Protein AF-A0AAD9V189-F1 (afdb_monomer_lite)

InterPro domains:
  IPR008906 HAT, C-terminal dimerisation domain [PF05699] (78-118)

Foldseek 3Di:
DLVVLCVVCVPLDVDDPVLSVLQVVLVVVVVVDDPVNQDVVLVVVQQDDADPVRHGDGGNVLSRLVVLQCDADPVRHRSCVSVSSSVVSPPPDCVVVVVLVVVLVVLCDDDDRNDDPVPDVVVVSVVVVVDPCPVVDDDDPVVVVVVVVVVVVVCVVPVDDD

Sequence (162 aa):
MVEFFLRRFPDNLQMSVEEQEKLQEQLIDYQLLSNDDIPQQVWNDATVKTDEDGTLCLFRMDVTWGDLNTTKSADGVPRFDLLARVVLCLPHSNAEEERVFSMIGKNKRAERSSLQVKATLSSIMTVKLADLNAKTFTPPASVLKAAKSATYEYNKAHKRKL

pLDDT: mean 74.18, std 10.45, range [46.75, 89.25]

Secondary structure (DSSP, 8-state):
-HHHHHHH-TTT----HHHHHHHHHHHHHHHT--GGGS-HHHHHHHEEEE-TTS-EEEE-HHHHHHHHHHPBPTTSSBSSHHHHHHHHHS---THHHHHHHHHHHHHHSSSS-PPPIIIIIHHHHHHHHH-TTTTT----HHHHHHHHHHHHHHHHHT----

Structure (mmCIF, N/CA/C/O backbone):
data_AF-A0AAD9V189-F1
#
_entry.id   AF-A0AAD9V189-F1
#
loop_
_atom_site.group_PDB
_atom_site.id
_atom_site.type_symbol
_atom_site.label_atom_id
_atom_site.label_alt_id
_atom_site.label_comp_id
_atom_site.label_asym_id
_atom_site.label_entity_id
_atom_site.label_seq_id
_atom_site.pdbx_PDB_ins_code
_atom_site.Cartn_x
_atom_site.Cartn_y
_atom_site.Cartn_z
_atom_site.occupancy
_atom_site.B_iso_or_equiv
_atom_site.auth_seq_id
_atom_site.auth_comp_id
_atom_site.auth_asym_id
_atom_site.auth_atom_id
_atom_site.pdbx_PDB_model_num
ATOM 1 N N . MET A 1 1 ? 7.788 11.643 10.598 1.00 57.31 1 MET A N 1
ATOM 2 C CA . MET A 1 1 ? 7.812 10.239 10.121 1.00 57.31 1 MET A CA 1
ATOM 3 C C . MET A 1 1 ? 6.791 10.020 9.004 1.00 57.31 1 MET A C 1
ATOM 5 O O . MET A 1 1 ? 7.198 9.597 7.936 1.00 57.31 1 MET A O 1
ATOM 9 N N . VAL A 1 2 ? 5.519 10.398 9.183 1.00 63.78 2 VAL A N 1
ATOM 10 C CA . VAL A 1 2 ? 4.478 10.328 8.132 1.00 63.78 2 VAL A CA 1
ATOM 11 C C . VAL A 1 2 ? 4.851 11.111 6.860 1.00 63.78 2 VAL A C 1
ATOM 13 O O . VAL A 1 2 ? 4.815 10.551 5.768 1.00 63.78 2 VAL A O 1
ATOM 16 N N . GLU A 1 3 ? 5.340 12.351 6.990 1.00 65.38 3 GLU A N 1
ATOM 17 C CA . GLU A 1 3 ? 5.779 13.161 5.835 1.00 65.38 3 GLU A CA 1
ATOM 18 C C . GLU A 1 3 ? 6.864 12.493 4.976 1.00 65.38 3 GLU A C 1
ATOM 20 O O . GLU A 1 3 ? 6.919 12.698 3.765 1.00 65.38 3 GLU A O 1
ATOM 25 N N . PHE A 1 4 ? 7.736 11.687 5.591 1.00 69.12 4 PHE A N 1
ATOM 26 C CA . PHE A 1 4 ? 8.784 10.973 4.865 1.00 69.12 4 PHE A CA 1
ATOM 27 C C . PHE A 1 4 ? 8.177 9.937 3.912 1.00 69.12 4 PHE A C 1
ATOM 29 O O . PHE A 1 4 ? 8.585 9.865 2.754 1.00 69.12 4 PHE A O 1
ATOM 36 N N . PHE A 1 5 ? 7.173 9.182 4.367 1.00 66.44 5 PHE A N 1
ATOM 37 C CA . PHE A 1 5 ? 6.502 8.169 3.550 1.00 66.44 5 PHE A CA 1
ATOM 38 C C . PHE A 1 5 ? 5.665 8.791 2.433 1.00 66.44 5 PHE A C 1
ATOM 40 O O . PHE A 1 5 ? 5.758 8.342 1.293 1.00 66.44 5 PHE A O 1
ATOM 47 N N . LEU A 1 6 ? 4.939 9.872 2.725 1.00 68.19 6 LEU A N 1
ATOM 48 C CA . LEU A 1 6 ? 4.142 10.591 1.725 1.00 68.19 6 LEU A CA 1
ATOM 49 C C . LEU A 1 6 ? 5.013 11.179 0.609 1.00 68.19 6 LEU A C 1
ATOM 51 O O . LEU A 1 6 ? 4.673 11.083 -0.567 1.00 68.19 6 LEU A O 1
ATOM 55 N N . ARG A 1 7 ? 6.191 11.718 0.953 1.00 69.06 7 ARG A N 1
ATOM 56 C CA . ARG A 1 7 ? 7.167 12.178 -0.049 1.00 69.06 7 ARG A CA 1
ATOM 57 C C . ARG A 1 7 ? 7.799 11.033 -0.836 1.00 69.06 7 ARG A C 1
ATOM 59 O O . ARG A 1 7 ? 8.201 11.233 -1.979 1.00 69.06 7 ARG A O 1
ATOM 66 N N . ARG A 1 8 ? 7.951 9.857 -0.222 1.00 67.00 8 ARG A N 1
ATOM 67 C CA . ARG A 1 8 ? 8.648 8.713 -0.822 1.00 67.00 8 ARG A CA 1
ATOM 68 C C . ARG A 1 8 ? 7.763 7.890 -1.760 1.00 67.00 8 ARG A C 1
ATOM 70 O O . ARG A 1 8 ? 8.312 7.298 -2.693 1.00 67.00 8 ARG A O 1
ATOM 77 N N . PHE A 1 9 ? 6.452 7.868 -1.515 1.00 68.00 9 PHE A N 1
ATOM 78 C CA . PHE A 1 9 ? 5.456 7.088 -2.257 1.00 68.00 9 PHE A CA 1
ATOM 79 C C . PHE A 1 9 ? 4.240 7.941 -2.680 1.00 68.00 9 PHE A C 1
ATOM 81 O O . PHE A 1 9 ? 3.106 7.614 -2.324 1.00 68.00 9 PHE A O 1
ATOM 88 N N . PRO A 1 10 ? 4.447 9.033 -3.440 1.00 66.06 10 PRO A N 1
ATOM 89 C CA . PRO A 1 10 ? 3.382 9.979 -3.786 1.00 66.06 10 PRO A CA 1
ATOM 90 C C . PRO A 1 10 ? 2.273 9.358 -4.649 1.00 66.06 10 PRO A C 1
ATOM 92 O O . PRO A 1 10 ? 1.119 9.759 -4.543 1.00 66.06 10 PRO A O 1
ATOM 95 N N . ASP A 1 11 ? 2.602 8.352 -5.464 1.00 64.88 11 ASP A N 1
ATOM 96 C CA . ASP A 1 11 ? 1.638 7.674 -6.340 1.00 64.88 11 ASP A CA 1
ATOM 97 C C . ASP A 1 11 ? 0.791 6.628 -5.597 1.00 64.88 11 ASP A C 1
ATOM 99 O O . ASP A 1 11 ? -0.324 6.321 -6.014 1.00 64.88 11 ASP A O 1
ATOM 103 N N . ASN A 1 12 ? 1.299 6.084 -4.485 1.00 61.31 12 ASN A N 1
ATOM 104 C CA . ASN A 1 12 ? 0.599 5.085 -3.671 1.00 61.31 12 ASN A CA 1
ATOM 105 C C . ASN A 1 12 ? -0.214 5.717 -2.532 1.00 61.31 12 ASN A C 1
ATOM 107 O O . ASN A 1 12 ? -1.154 5.094 -2.044 1.00 61.31 12 ASN A O 1
ATOM 111 N N . LEU A 1 13 ? 0.158 6.928 -2.100 1.00 67.62 13 LEU A N 1
ATOM 112 C CA . LEU A 1 13 ? -0.396 7.616 -0.933 1.00 67.62 13 LEU A CA 1
ATOM 113 C C . LEU A 1 13 ? -0.806 9.057 -1.279 1.00 67.62 13 LEU A C 1
ATOM 115 O O . LEU A 1 13 ? -0.322 10.019 -0.682 1.00 67.62 13 LEU A O 1
ATOM 119 N N . GLN A 1 14 ? -1.708 9.215 -2.250 1.00 71.88 14 GLN A N 1
ATOM 120 C CA . GLN A 1 14 ? -2.382 10.495 -2.484 1.00 71.88 14 GLN A CA 1
ATOM 121 C C . GLN A 1 14 ? -3.402 10.719 -1.362 1.00 71.88 14 GLN A C 1
ATOM 123 O O . GLN A 1 14 ? -4.460 10.097 -1.369 1.00 71.88 14 GLN A O 1
ATOM 128 N N . MET A 1 15 ? -3.057 11.559 -0.385 1.00 75.06 15 MET A N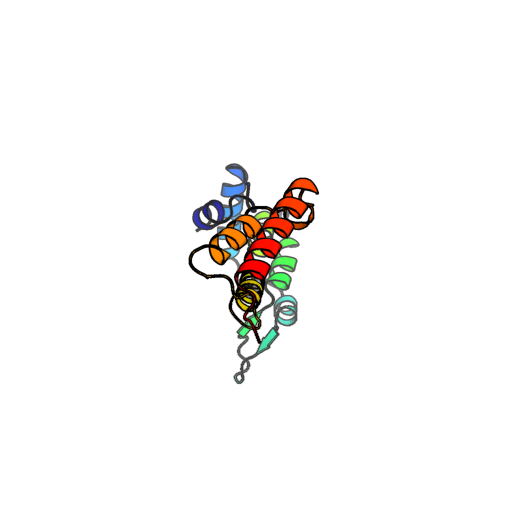 1
ATOM 129 C CA . MET A 1 15 ? -3.887 11.828 0.795 1.00 75.06 15 MET A CA 1
ATOM 130 C C . MET A 1 15 ? -4.131 13.331 0.958 1.00 75.06 15 MET A C 1
ATOM 132 O O . MET A 1 15 ? -3.191 14.123 0.804 1.00 75.06 15 MET A O 1
ATOM 136 N N . SER A 1 16 ? -5.367 13.721 1.288 1.00 83.25 16 SER A N 1
ATOM 137 C CA . SER A 1 16 ? -5.709 15.105 1.653 1.00 83.25 16 SER A CA 1
ATOM 138 C C . SER A 1 16 ? -5.011 15.515 2.955 1.00 83.25 16 SER A C 1
ATOM 140 O O . SER A 1 16 ? -4.526 14.671 3.707 1.00 83.25 16 SER A O 1
ATOM 142 N N . VAL A 1 17 ? -4.949 16.818 3.246 1.00 83.19 17 VAL A N 1
ATOM 143 C CA . VAL A 1 17 ? -4.375 17.307 4.514 1.00 83.19 17 VAL A CA 1
ATOM 144 C C . VAL A 1 17 ? -5.130 16.722 5.715 1.00 83.19 17 VAL A C 1
ATOM 146 O O . VAL A 1 17 ? -4.501 16.291 6.675 1.00 83.19 17 VAL A O 1
ATOM 149 N N . GLU A 1 18 ? -6.456 16.598 5.619 1.00 85.69 18 GLU A N 1
ATOM 150 C CA . GLU A 1 18 ? -7.292 16.018 6.679 1.00 85.69 18 GLU A CA 1
ATOM 151 C C . GLU A 1 18 ? -6.979 14.528 6.892 1.00 85.69 18 GLU A C 1
ATOM 153 O O . GLU A 1 18 ? -6.892 14.049 8.021 1.00 85.69 18 GLU A O 1
ATOM 158 N N . GLU A 1 19 ? -6.756 13.778 5.808 1.00 84.69 19 GLU A N 1
ATOM 159 C CA . GLU A 1 19 ? -6.367 12.368 5.895 1.00 84.69 19 GLU A CA 1
ATOM 160 C C . GLU A 1 19 ? -4.962 12.196 6.492 1.00 84.69 19 GLU A C 1
ATOM 162 O O . GLU A 1 19 ? -4.703 11.210 7.184 1.00 84.69 19 GLU A O 1
ATOM 167 N N . GLN A 1 20 ? -4.054 13.147 6.255 1.00 83.62 20 GLN A N 1
ATOM 168 C CA . GLN A 1 20 ? -2.717 13.140 6.850 1.00 83.62 20 GLN A CA 1
ATOM 169 C C . GLN A 1 20 ? -2.757 13.414 8.355 1.00 83.62 20 GLN A C 1
ATOM 171 O O . GLN A 1 20 ? -2.045 12.743 9.104 1.00 83.62 20 GLN A O 1
ATOM 176 N N . GLU A 1 21 ? -3.588 14.357 8.800 1.00 87.25 21 GLU A N 1
ATOM 177 C CA . GLU A 1 21 ? -3.816 14.628 10.224 1.00 87.25 21 GLU A CA 1
ATOM 178 C C . GLU A 1 21 ? -4.424 13.4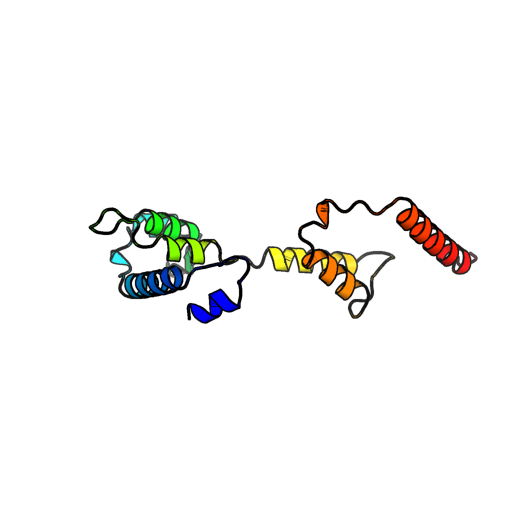01 10.910 1.00 87.25 21 GLU A C 1
ATOM 180 O O . GLU A 1 21 ? -3.857 12.893 11.879 1.00 87.25 21 GLU A O 1
ATOM 185 N N . LYS A 1 22 ? -5.479 12.820 10.324 1.00 87.81 22 LYS A N 1
ATOM 186 C CA . LYS A 1 22 ? -6.096 11.585 10.832 1.00 87.81 22 LYS A CA 1
ATOM 187 C C . LYS A 1 22 ? -5.099 10.418 10.889 1.00 87.81 22 LYS A C 1
ATOM 189 O O . LYS A 1 22 ? -5.097 9.644 11.843 1.00 87.81 22 LYS A O 1
ATOM 194 N N . LEU A 1 23 ? -4.219 10.280 9.895 1.00 87.00 23 LEU A N 1
ATOM 195 C CA . LEU A 1 23 ? -3.163 9.262 9.905 1.00 87.00 23 LEU A CA 1
ATOM 196 C C . LEU A 1 23 ? -2.151 9.487 11.041 1.00 87.00 23 LEU A C 1
ATOM 198 O O . LEU A 1 23 ? -1.683 8.519 11.641 1.00 87.00 23 LEU A O 1
ATOM 202 N N . GLN A 1 24 ? -1.798 10.740 11.339 1.00 86.50 24 GLN A N 1
ATOM 203 C CA . GLN A 1 24 ? -0.927 11.057 12.474 1.00 86.50 24 GLN A CA 1
ATOM 204 C C . GLN A 1 24 ? -1.593 10.716 13.808 1.00 86.50 24 GLN A C 1
ATOM 206 O O . GLN A 1 24 ? -0.938 10.127 14.666 1.00 86.50 24 GLN A O 1
ATOM 211 N N . GLU A 1 25 ? -2.882 11.014 13.963 1.00 89.19 25 GLU A N 1
ATOM 212 C CA . GLU A 1 25 ? -3.652 10.638 15.154 1.00 89.19 25 GLU A CA 1
ATOM 213 C C . GLU A 1 25 ? -3.676 9.119 15.349 1.00 89.19 25 GLU A C 1
ATOM 215 O O . GLU A 1 25 ? -3.341 8.633 16.428 1.00 89.19 25 GLU A O 1
ATOM 220 N N . GLN A 1 26 ? -3.971 8.359 14.289 1.00 89.25 26 GLN A N 1
ATOM 221 C CA . GLN A 1 26 ? -3.948 6.893 14.337 1.00 89.25 26 GLN A CA 1
ATOM 222 C C . GLN A 1 26 ? -2.567 6.337 14.676 1.00 89.25 26 GLN A C 1
ATOM 224 O O . GLN A 1 26 ? -2.465 5.334 15.379 1.00 89.25 26 GLN A O 1
ATOM 229 N N . LEU A 1 27 ? -1.498 6.970 14.187 1.00 88.00 27 LEU A N 1
ATOM 230 C CA . LEU A 1 27 ? -0.133 6.563 14.508 1.00 88.00 27 LEU A CA 1
ATOM 231 C C . LEU A 1 27 ? 0.187 6.787 15.990 1.00 88.00 27 LEU A C 1
ATOM 233 O O . LEU A 1 27 ? 0.810 5.925 16.604 1.00 88.00 27 LEU A O 1
ATOM 237 N N . ILE A 1 28 ? -0.229 7.921 16.559 1.00 88.12 28 ILE A N 1
ATOM 238 C CA . ILE A 1 28 ? -0.050 8.209 17.988 1.00 88.12 28 ILE A CA 1
ATOM 239 C C . ILE A 1 28 ? -0.861 7.216 18.824 1.00 88.12 28 ILE A C 1
ATOM 241 O O . ILE A 1 28 ? -0.331 6.652 19.777 1.00 88.12 28 ILE A O 1
ATOM 245 N N . ASP A 1 29 ? -2.110 6.955 18.441 1.00 88.31 29 ASP A N 1
ATOM 246 C CA . ASP A 1 29 ? -2.970 5.983 19.119 1.00 88.31 29 ASP A CA 1
ATOM 247 C C . ASP A 1 29 ? -2.364 4.567 19.079 1.00 88.31 29 ASP A C 1
ATOM 249 O O . ASP A 1 29 ? -2.272 3.890 20.099 1.00 88.31 29 ASP A O 1
ATOM 253 N N . TYR A 1 30 ? -1.822 4.153 17.931 1.00 87.81 30 TYR A N 1
ATOM 254 C CA . TYR A 1 30 ? -1.102 2.884 17.810 1.00 87.81 30 TYR A CA 1
ATOM 255 C C . TYR A 1 30 ? 0.160 2.827 18.687 1.00 87.81 30 TYR A C 1
ATOM 257 O O . TYR A 1 30 ? 0.462 1.788 19.263 1.00 87.81 30 TYR A O 1
ATOM 265 N N . GLN A 1 31 ? 0.901 3.930 18.825 1.00 87.12 31 GLN A N 1
ATOM 266 C CA . GLN A 1 31 ? 2.082 3.985 19.700 1.00 87.12 31 GLN A CA 1
ATOM 267 C C . GLN A 1 31 ? 1.744 3.861 21.189 1.00 87.12 31 GLN A C 1
ATOM 269 O O . GLN A 1 31 ? 2.618 3.508 21.981 1.00 87.12 31 GLN A O 1
ATOM 274 N N . LEU A 1 32 ? 0.506 4.175 21.569 1.00 87.25 32 LEU A N 1
ATOM 275 C CA . LEU A 1 32 ? 0.001 4.022 22.932 1.00 87.25 32 LEU A CA 1
ATOM 276 C C . LEU A 1 32 ? -0.575 2.623 23.193 1.00 87.25 32 LEU A C 1
ATOM 278 O O . LEU A 1 32 ? -0.868 2.304 24.345 1.00 87.25 32 LEU A O 1
ATOM 282 N N . LEU A 1 33 ? -0.732 1.804 22.150 1.00 86.00 33 LEU A N 1
ATOM 283 C CA . LEU A 1 33 ? -1.260 0.448 22.237 1.00 86.00 33 LEU A CA 1
ATOM 284 C C . LEU A 1 33 ? -0.225 -0.486 22.885 1.00 86.00 33 LEU A C 1
ATOM 286 O O . LEU A 1 33 ? 0.940 -0.527 22.479 1.00 86.00 33 LEU A O 1
ATOM 290 N N . SER A 1 34 ? -0.651 -1.249 23.890 1.00 83.19 34 SER A N 1
ATOM 291 C CA . SER A 1 34 ? 0.151 -2.324 24.475 1.00 83.19 34 SER A CA 1
ATOM 292 C C . SER A 1 34 ? 0.078 -3.573 23.598 1.00 83.19 34 SER A C 1
ATOM 294 O O . SER A 1 34 ? -0.905 -3.812 22.899 1.00 83.19 34 SER A O 1
ATOM 296 N N . ASN A 1 35 ? 1.085 -4.442 23.692 1.00 77.88 35 ASN A N 1
ATOM 297 C CA . ASN A 1 35 ? 1.032 -5.760 23.052 1.00 77.88 35 ASN A CA 1
ATOM 298 C C . ASN A 1 35 ? -0.143 -6.614 23.560 1.00 77.88 35 ASN A C 1
ATOM 300 O O . ASN A 1 35 ? -0.612 -7.478 22.822 1.00 77.88 35 ASN A O 1
ATOM 304 N N . ASP A 1 36 ? -0.621 -6.348 24.781 1.00 81.00 36 ASP A N 1
ATOM 305 C CA . ASP A 1 36 ? -1.767 -7.029 25.398 1.00 81.00 36 ASP A CA 1
ATOM 306 C C . ASP A 1 36 ? -3.114 -6.614 24.784 1.00 81.00 36 ASP A C 1
ATOM 308 O O . ASP A 1 36 ? -4.104 -7.334 24.922 1.00 81.00 36 ASP A O 1
ATOM 312 N N . ASP A 1 37 ? -3.163 -5.468 24.094 1.00 81.94 37 ASP A N 1
ATOM 313 C CA . ASP A 1 37 ? -4.369 -4.995 23.406 1.00 81.94 37 ASP A CA 1
ATOM 314 C C . ASP A 1 37 ? -4.623 -5.768 22.100 1.00 81.94 37 ASP A C 1
ATOM 316 O O . ASP A 1 37 ? -5.726 -5.724 21.551 1.00 81.94 37 ASP A O 1
ATOM 320 N N . ILE A 1 38 ? -3.614 -6.496 21.607 1.00 83.06 38 ILE A N 1
ATOM 321 C CA . ILE A 1 38 ? -3.723 -7.383 20.449 1.00 83.06 38 ILE A CA 1
ATOM 322 C C . ILE A 1 38 ? -3.908 -8.818 20.961 1.00 83.06 38 ILE A C 1
ATOM 324 O O . ILE A 1 38 ? -3.063 -9.312 21.713 1.00 83.06 38 ILE A O 1
ATOM 328 N N . PRO A 1 39 ? -4.973 -9.535 20.551 1.00 85.19 39 PRO A N 1
ATOM 329 C CA . PRO A 1 39 ? -5.228 -10.881 21.044 1.00 85.19 39 PRO A CA 1
ATOM 330 C C . PRO A 1 39 ? -4.041 -11.823 20.816 1.00 85.19 39 PRO A C 1
ATOM 332 O O . PRO A 1 39 ? -3.513 -11.924 19.709 1.00 85.19 39 PRO A O 1
ATOM 335 N N . GLN A 1 40 ? -3.677 -12.606 21.837 1.00 82.75 40 GLN A N 1
ATOM 336 C CA . GLN A 1 40 ? -2.564 -13.565 21.759 1.00 82.75 40 GLN A CA 1
ATOM 337 C C . GLN A 1 40 ? -2.698 -14.546 20.581 1.00 82.75 40 GLN A C 1
ATOM 339 O O . GLN A 1 40 ? -1.704 -14.986 20.008 1.00 82.75 40 GLN A O 1
ATOM 344 N N . GLN A 1 41 ? -3.932 -14.873 20.195 1.00 84.12 41 GLN A N 1
ATOM 345 C CA . GLN A 1 41 ? -4.206 -15.715 19.036 1.00 84.12 41 GLN A CA 1
ATOM 346 C C . GLN A 1 41 ? -3.709 -15.086 17.726 1.00 84.12 41 GLN A C 1
ATOM 348 O O . GLN A 1 41 ? -3.124 -15.788 16.910 1.00 84.12 41 GLN A O 1
ATOM 353 N N . VAL A 1 42 ? -3.848 -13.768 17.562 1.00 83.94 42 VAL A N 1
ATOM 354 C CA . VAL A 1 42 ? -3.345 -13.035 16.389 1.00 83.94 42 VAL A CA 1
ATOM 355 C C . VAL A 1 42 ? -1.820 -13.085 16.348 1.00 83.94 42 VAL A C 1
ATOM 357 O O . VAL A 1 42 ? -1.240 -13.294 15.285 1.00 83.94 42 VAL A O 1
ATOM 360 N N . TRP A 1 43 ? -1.154 -12.973 17.501 1.00 83.50 43 TRP A N 1
ATOM 361 C CA . TRP A 1 43 ? 0.301 -13.133 17.588 1.00 83.50 43 TRP A CA 1
ATOM 362 C C . TRP A 1 43 ? 0.761 -14.540 17.206 1.00 83.50 43 TRP A C 1
ATOM 364 O O . TRP A 1 43 ? 1.743 -14.694 16.474 1.00 83.50 43 TRP A O 1
ATOM 374 N N . ASN A 1 44 ? 0.030 -15.563 17.644 1.00 83.00 44 ASN A N 1
ATOM 375 C CA . ASN A 1 44 ? 0.311 -16.947 17.273 1.00 83.00 44 ASN A CA 1
ATOM 376 C C . ASN A 1 44 ? 0.136 -17.156 15.760 1.00 83.00 44 ASN A C 1
ATOM 378 O O . ASN A 1 44 ? 1.031 -17.701 15.115 1.00 83.00 44 ASN A O 1
ATOM 382 N N . ASP A 1 45 ? -0.959 -16.656 15.184 1.00 83.19 45 ASP A N 1
ATOM 383 C CA . ASP A 1 45 ? -1.266 -16.781 13.753 1.00 83.19 45 ASP A CA 1
ATOM 384 C C . ASP A 1 45 ? -0.289 -15.983 12.873 1.00 83.19 45 ASP A C 1
ATOM 386 O O . ASP A 1 45 ? 0.025 -16.379 11.746 1.00 83.19 45 ASP A O 1
ATOM 390 N N . ALA A 1 46 ? 0.234 -14.869 13.388 1.00 83.31 46 ALA A N 1
ATOM 391 C CA . ALA A 1 46 ? 1.250 -14.076 12.713 1.00 83.31 46 ALA A CA 1
ATOM 392 C C . ALA A 1 46 ? 2.648 -14.719 12.773 1.00 83.31 46 ALA A C 1
ATOM 394 O O . ALA A 1 46 ? 3.531 -14.312 12.021 1.00 83.31 46 ALA A O 1
ATOM 395 N N . THR A 1 47 ? 2.904 -15.702 13.635 1.00 81.56 47 THR A N 1
ATOM 396 C CA . THR A 1 47 ? 4.263 -16.221 13.852 1.00 81.56 47 THR A CA 1
ATOM 397 C C . THR A 1 47 ? 4.754 -17.069 12.671 1.00 81.56 47 THR A C 1
ATOM 399 O O . THR A 1 47 ? 4.142 -18.068 12.302 1.00 81.56 47 THR A O 1
ATOM 402 N N . VAL A 1 48 ? 5.903 -16.698 12.089 1.00 76.19 48 VAL A N 1
ATOM 403 C CA . VAL A 1 48 ? 6.540 -17.429 10.969 1.00 76.19 48 VAL A CA 1
ATOM 404 C C . VAL A 1 48 ? 7.756 -18.223 11.422 1.00 76.19 48 VAL A C 1
ATOM 406 O O . VAL A 1 48 ? 7.996 -19.322 10.923 1.00 76.19 48 VAL A O 1
ATOM 409 N N . LYS A 1 49 ? 8.562 -17.651 12.322 1.00 73.31 49 LYS A N 1
ATOM 410 C CA . LYS A 1 49 ? 9.768 -18.290 12.854 1.00 73.31 49 LYS A CA 1
ATOM 411 C C . LYS A 1 49 ? 9.980 -17.920 14.313 1.00 73.31 49 LYS A C 1
ATOM 413 O O . LYS A 1 49 ? 9.913 -16.747 14.685 1.00 73.31 49 LYS A O 1
ATOM 418 N N . THR A 1 50 ? 10.322 -18.939 15.080 1.00 69.19 50 THR A N 1
ATOM 419 C CA . THR A 1 50 ? 10.774 -18.849 16.464 1.00 69.19 50 THR A CA 1
ATOM 420 C C . THR A 1 50 ? 12.268 -19.154 16.488 1.00 69.19 50 THR A C 1
ATOM 422 O O . THR A 1 50 ? 12.716 -20.036 15.752 1.00 69.19 50 THR A O 1
ATOM 425 N N . ASP A 1 51 ? 13.038 -18.402 17.268 1.00 68.19 51 ASP A N 1
ATOM 426 C CA . ASP A 1 51 ? 14.464 -18.659 17.481 1.00 68.19 51 ASP A CA 1
ATOM 427 C C . ASP A 1 51 ? 14.689 -19.926 18.323 1.00 68.19 51 ASP A C 1
ATOM 429 O O . ASP A 1 51 ? 13.750 -20.443 18.939 1.00 68.19 51 ASP A O 1
ATOM 433 N N . GLU A 1 52 ? 15.934 -20.400 18.388 1.00 63.22 52 GLU A N 1
ATOM 434 C CA . GLU A 1 52 ? 16.340 -21.579 19.172 1.00 63.22 52 GLU A CA 1
ATOM 435 C C . GLU A 1 52 ? 16.020 -21.433 20.675 1.00 63.22 52 GLU A C 1
ATOM 437 O O . GLU A 1 52 ? 15.718 -22.422 21.341 1.00 63.22 52 GLU A O 1
ATOM 442 N N . ASP A 1 53 ? 15.967 -20.195 21.175 1.00 70.31 53 ASP A N 1
ATOM 443 C CA . ASP A 1 53 ? 15.611 -19.854 22.560 1.00 70.31 53 ASP A CA 1
ATOM 444 C C . ASP A 1 53 ? 14.093 -19.690 22.794 1.00 70.31 53 ASP A C 1
ATOM 446 O O . ASP A 1 53 ? 13.658 -19.297 23.877 1.00 70.31 53 ASP A O 1
ATOM 450 N N . GLY A 1 54 ? 13.259 -19.941 21.779 1.00 62.44 54 GLY A N 1
ATOM 451 C CA . GLY A 1 54 ? 11.810 -19.718 21.849 1.00 62.44 54 GLY A CA 1
ATOM 452 C C . GLY A 1 54 ? 11.392 -18.248 21.705 1.00 62.44 54 GLY A C 1
ATOM 453 O O . GLY A 1 54 ? 10.207 -17.933 21.816 1.00 62.44 54 GLY A O 1
ATOM 454 N N . THR A 1 55 ? 12.336 -17.350 21.411 1.00 63.25 55 THR A N 1
ATOM 455 C CA . THR A 1 55 ? 12.060 -15.930 21.153 1.00 63.25 55 THR A CA 1
ATOM 456 C C . THR A 1 55 ? 11.438 -15.754 19.764 1.00 63.25 55 THR A C 1
ATOM 458 O O . THR A 1 55 ? 11.928 -16.288 18.772 1.00 63.25 55 THR A O 1
ATOM 461 N N . LEU A 1 56 ? 10.329 -15.021 19.674 1.00 63.47 56 LEU A N 1
ATOM 462 C CA . LEU A 1 56 ? 9.614 -14.780 18.418 1.00 63.47 56 LEU A CA 1
ATOM 463 C C . LEU A 1 56 ? 10.383 -13.766 17.554 1.00 63.47 56 LEU A C 1
ATOM 465 O O . LEU A 1 56 ? 10.529 -12.611 17.948 1.00 63.47 56 LEU A O 1
ATOM 469 N N . CYS A 1 57 ? 10.856 -14.181 16.374 1.00 63.62 57 CYS A N 1
ATOM 470 C CA . CYS A 1 57 ? 11.764 -13.361 15.556 1.00 63.62 57 CYS A CA 1
ATOM 471 C C . CYS A 1 57 ? 11.159 -12.872 14.236 1.00 63.62 57 CYS A C 1
ATOM 473 O O . CYS A 1 57 ? 11.719 -11.976 13.603 1.00 63.62 57 CYS A O 1
ATOM 475 N N . LEU A 1 58 ? 10.042 -13.448 13.777 1.00 70.94 58 LEU A N 1
ATOM 476 C CA . LEU A 1 58 ? 9.475 -13.084 12.479 1.00 70.94 58 LEU A CA 1
ATOM 477 C C . LEU A 1 58 ? 7.952 -13.214 12.473 1.00 70.94 58 LEU A C 1
ATOM 479 O O . LEU A 1 58 ? 7.421 -14.317 12.618 1.00 70.94 58 LEU A O 1
ATOM 483 N N . PHE A 1 59 ? 7.276 -12.081 12.262 1.00 76.12 59 PHE A N 1
ATOM 484 C CA . PHE A 1 59 ? 5.820 -11.981 12.217 1.00 76.12 59 PHE A CA 1
ATOM 485 C C . PHE A 1 59 ? 5.320 -11.607 10.820 1.00 76.12 59 PHE A C 1
ATOM 487 O O . PHE A 1 59 ? 5.879 -10.741 10.142 1.00 76.12 59 PHE A O 1
ATOM 494 N N . ARG A 1 60 ? 4.212 -12.223 10.417 1.00 80.19 60 ARG A N 1
ATOM 495 C CA . ARG A 1 60 ? 3.347 -11.797 9.323 1.00 80.19 60 ARG A CA 1
ATOM 496 C C . ARG A 1 60 ? 2.576 -10.567 9.749 1.00 80.19 60 ARG A C 1
ATOM 498 O O . ARG A 1 60 ? 1.453 -10.650 10.238 1.00 80.19 60 ARG A O 1
ATOM 505 N N . MET A 1 61 ? 3.197 -9.416 9.533 1.00 80.62 61 MET A N 1
ATOM 506 C CA . MET A 1 61 ? 2.573 -8.131 9.823 1.00 80.62 61 MET A CA 1
ATOM 507 C C . MET A 1 61 ? 1.243 -7.963 9.073 1.00 80.62 61 MET A C 1
ATOM 509 O O . MET A 1 61 ? 0.351 -7.301 9.582 1.00 80.62 61 MET A O 1
ATOM 513 N N . ASP A 1 62 ? 1.044 -8.621 7.927 1.00 79.62 62 ASP A N 1
ATOM 514 C CA . ASP A 1 62 ? -0.244 -8.616 7.227 1.00 79.62 62 ASP A CA 1
ATOM 515 C C . ASP A 1 62 ? -1.400 -9.212 8.051 1.00 79.62 62 ASP A C 1
ATOM 517 O O . ASP A 1 62 ? -2.526 -8.729 7.948 1.00 79.62 62 ASP A O 1
ATOM 521 N N . VAL A 1 63 ? -1.126 -10.200 8.907 1.00 83.19 63 VAL A N 1
ATOM 522 C CA . VAL A 1 63 ? -2.123 -10.809 9.803 1.00 83.19 63 VAL A CA 1
ATOM 523 C C . VAL A 1 63 ? -2.463 -9.850 10.945 1.00 83.19 63 VAL A C 1
ATOM 525 O O . VAL A 1 63 ? -3.636 -9.573 11.185 1.00 83.19 63 VAL A O 1
ATOM 528 N N . THR A 1 64 ? -1.446 -9.273 11.590 1.00 85.00 64 THR A N 1
ATOM 529 C CA . THR A 1 64 ? -1.626 -8.317 12.694 1.00 85.00 64 THR A CA 1
ATOM 530 C C . THR A 1 64 ? -2.335 -7.039 12.237 1.00 85.00 64 THR A C 1
ATOM 532 O O . THR A 1 64 ? -3.292 -6.598 12.867 1.00 85.00 64 THR A O 1
ATOM 535 N N . TRP A 1 65 ? -1.919 -6.458 11.108 1.00 86.56 65 TRP A N 1
ATOM 536 C CA . TRP A 1 65 ? -2.566 -5.269 10.541 1.00 86.56 65 TRP A CA 1
ATOM 537 C C . TRP A 1 65 ? -3.944 -5.570 9.952 1.00 86.56 65 TRP A C 1
ATOM 539 O O . TRP A 1 65 ? -4.802 -4.688 9.935 1.00 86.56 65 TRP A O 1
ATOM 549 N N . GLY A 1 66 ? -4.179 -6.806 9.503 1.00 84.06 66 GLY A N 1
ATOM 550 C CA . GLY A 1 66 ? -5.507 -7.280 9.128 1.00 84.06 66 GLY A CA 1
ATOM 551 C C . GLY A 1 66 ? -6.480 -7.229 10.305 1.00 84.06 66 GLY A C 1
ATOM 552 O O . GLY A 1 66 ? -7.577 -6.693 10.153 1.00 84.06 66 GLY A O 1
ATOM 553 N N . ASP A 1 67 ? -6.058 -7.709 11.476 1.0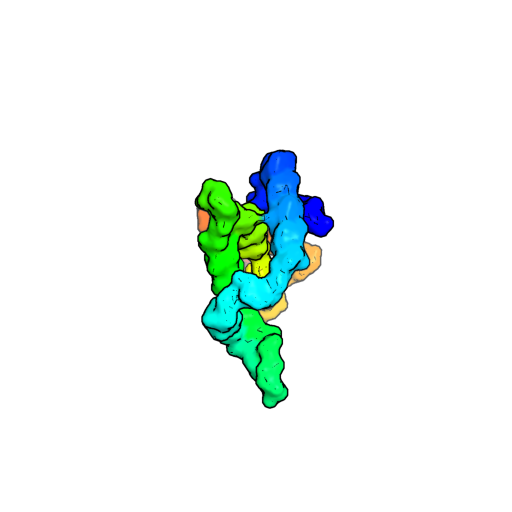0 85.06 67 ASP A N 1
ATOM 554 C CA . ASP A 1 67 ? -6.865 -7.679 12.701 1.00 85.06 67 ASP A CA 1
ATOM 555 C C . ASP A 1 67 ? -7.091 -6.247 13.212 1.00 85.06 67 ASP A C 1
ATOM 557 O O . ASP A 1 67 ? -8.238 -5.837 13.405 1.00 85.06 67 ASP A O 1
ATOM 561 N N . LEU A 1 68 ? -6.029 -5.435 13.293 1.00 85.00 68 LEU A N 1
ATOM 562 C CA . LEU A 1 68 ? -6.108 -4.027 13.714 1.00 85.00 68 LEU A CA 1
ATOM 563 C C . LEU A 1 68 ? -7.036 -3.178 12.833 1.00 85.00 68 LEU A C 1
ATOM 565 O O . LEU A 1 68 ? -7.663 -2.231 13.307 1.00 85.00 68 LEU A O 1
ATOM 569 N N . ASN A 1 69 ? -7.170 -3.523 11.551 1.00 84.12 69 ASN A N 1
ATOM 570 C CA . ASN A 1 69 ? -8.110 -2.860 10.648 1.00 84.12 69 ASN A CA 1
ATOM 571 C C . ASN A 1 69 ? -9.583 -3.203 10.958 1.00 84.12 69 ASN A C 1
ATOM 573 O O . ASN A 1 69 ? -10.490 -2.459 10.584 1.00 84.12 69 ASN A O 1
ATOM 577 N N . THR A 1 70 ? -9.845 -4.324 11.638 1.00 84.00 70 THR A N 1
ATOM 578 C CA . THR A 1 70 ? -11.196 -4.693 12.097 1.00 84.00 70 THR A CA 1
ATOM 579 C C . THR A 1 70 ? -11.557 -4.074 13.446 1.00 84.00 70 THR A C 1
ATOM 581 O O . THR A 1 70 ? -12.743 -3.998 13.786 1.00 84.00 70 THR A O 1
ATOM 584 N N . THR A 1 71 ? -10.564 -3.582 14.194 1.00 83.75 71 THR A N 1
ATOM 585 C CA . THR A 1 71 ? -10.772 -2.902 15.471 1.00 83.75 71 THR A CA 1
ATOM 586 C C . THR A 1 71 ? -11.563 -1.614 15.265 1.00 83.75 71 THR A C 1
ATOM 588 O O . THR A 1 71 ? -11.204 -0.746 14.465 1.00 83.75 71 THR A O 1
ATOM 591 N N . LYS A 1 72 ? -12.657 -1.470 16.013 1.00 85.31 72 LYS A N 1
ATOM 592 C CA . LYS A 1 72 ? -13.516 -0.284 15.976 1.00 85.31 72 LYS A CA 1
ATOM 593 C C . LYS A 1 72 ? -13.251 0.606 17.180 1.00 85.31 72 LYS A C 1
ATOM 595 O O . LYS A 1 72 ? -13.018 0.114 18.281 1.00 85.31 72 LYS A O 1
ATOM 600 N N . SER A 1 73 ? -13.316 1.912 16.957 1.00 81.00 73 SER A N 1
ATOM 601 C CA . SER A 1 73 ? -13.395 2.898 18.029 1.00 81.00 73 SER A CA 1
ATOM 602 C C . SER A 1 73 ? -14.777 2.852 18.699 1.00 81.00 73 SER A C 1
ATOM 604 O O . SER A 1 73 ? -15.697 2.190 18.206 1.00 81.00 73 SER A O 1
ATOM 606 N N . ALA A 1 74 ? -14.939 3.579 19.806 1.00 77.31 74 ALA A N 1
ATOM 607 C CA . ALA A 1 74 ? -16.197 3.683 20.549 1.00 77.31 74 ALA A CA 1
ATOM 608 C C . ALA A 1 74 ? -17.375 4.146 19.666 1.00 77.31 74 ALA A C 1
ATOM 610 O O . ALA A 1 74 ? -18.507 3.713 19.864 1.00 77.31 74 ALA A O 1
ATOM 611 N N . ASP A 1 75 ? -17.086 4.940 18.634 1.00 77.38 75 ASP A N 1
ATOM 612 C CA . ASP A 1 75 ? -18.065 5.458 17.672 1.00 77.38 75 ASP A CA 1
ATOM 613 C C . ASP A 1 75 ? -18.427 4.458 16.554 1.00 77.38 75 ASP A C 1
ATOM 615 O O . ASP A 1 75 ? -19.155 4.784 15.617 1.00 77.38 75 ASP A O 1
ATOM 619 N N . GLY A 1 76 ? -17.898 3.231 16.601 1.00 76.94 76 GLY A N 1
ATOM 620 C CA . GLY A 1 76 ? -18.157 2.180 15.610 1.00 76.94 76 GLY A CA 1
ATOM 621 C C . GLY A 1 76 ? -17.402 2.338 14.283 1.00 76.94 76 GLY A C 1
ATOM 622 O O . GLY A 1 76 ? -17.523 1.475 13.407 1.00 76.94 76 GLY A O 1
ATOM 623 N N . VAL A 1 77 ? -16.605 3.399 14.143 1.00 80.38 77 VAL A N 1
ATOM 624 C CA . VAL A 1 77 ? -15.710 3.651 13.003 1.00 80.38 77 VAL A CA 1
ATOM 625 C C . VAL A 1 77 ? -14.421 2.832 13.169 1.00 80.38 77 VAL A C 1
ATOM 627 O O . VAL A 1 77 ? -13.964 2.662 14.303 1.00 80.38 77 VAL A O 1
ATOM 630 N N . PRO A 1 78 ? -13.815 2.309 12.084 1.00 82.62 78 PRO A N 1
ATOM 631 C CA . PRO A 1 78 ? -12.514 1.646 12.159 1.00 82.62 78 PRO A CA 1
ATOM 632 C C . PRO A 1 78 ? -11.456 2.542 12.813 1.00 82.62 78 PRO A C 1
ATOM 634 O O . PRO A 1 78 ? -11.267 3.689 12.406 1.00 82.62 78 PRO A O 1
ATOM 637 N N . ARG A 1 79 ? -10.769 2.011 13.828 1.00 85.44 79 ARG A N 1
ATOM 638 C CA . ARG A 1 79 ? -9.811 2.765 14.648 1.00 85.44 79 ARG A CA 1
ATOM 639 C C . ARG A 1 79 ? -8.520 3.080 13.884 1.00 85.44 79 ARG A C 1
ATOM 641 O O . ARG A 1 79 ? -7.989 4.172 14.029 1.00 85.44 79 ARG A O 1
ATOM 648 N N . PHE A 1 80 ? -8.070 2.162 13.024 1.00 87.69 80 PHE A N 1
ATOM 649 C CA . PHE A 1 80 ? -6.778 2.238 12.328 1.00 87.69 80 PHE A CA 1
ATOM 650 C C . PHE A 1 80 ? -6.880 2.091 10.797 1.00 87.69 80 PHE A C 1
ATOM 652 O O . PHE A 1 80 ? -5.958 1.570 10.175 1.00 87.69 80 PHE A O 1
ATOM 659 N N . ASP A 1 81 ? -7.984 2.511 10.163 1.00 85.38 81 ASP A N 1
ATOM 660 C CA . ASP A 1 81 ? -8.212 2.298 8.716 1.00 85.38 81 ASP A CA 1
ATOM 661 C C . ASP A 1 81 ? -7.084 2.819 7.810 1.00 85.38 81 ASP A C 1
ATOM 663 O O . ASP A 1 81 ? -6.585 2.102 6.936 1.00 85.38 81 ASP A O 1
ATOM 667 N N . LEU A 1 82 ? -6.688 4.076 7.997 1.00 84.75 82 LEU A N 1
ATOM 668 C CA . LEU A 1 82 ? -5.678 4.750 7.194 1.00 84.75 82 LEU A CA 1
ATOM 669 C C . LEU A 1 82 ? -4.294 4.202 7.512 1.00 84.75 82 LEU A C 1
ATOM 671 O O . LEU A 1 82 ? -3.524 3.934 6.591 1.00 84.75 82 LEU A O 1
ATOM 675 N N . LEU A 1 83 ? -3.991 3.980 8.790 1.00 85.62 83 LEU A N 1
ATOM 676 C CA . LEU A 1 83 ? -2.710 3.430 9.210 1.00 85.62 83 LEU A CA 1
ATOM 677 C C . LEU A 1 83 ? -2.512 2.005 8.682 1.00 85.62 83 LEU A C 1
ATOM 679 O O . LEU A 1 83 ? -1.480 1.727 8.073 1.00 85.62 83 LEU A O 1
ATOM 683 N N . ALA A 1 84 ? -3.512 1.131 8.817 1.00 84.94 84 ALA A N 1
ATOM 684 C CA . ALA A 1 84 ? -3.457 -0.228 8.287 1.00 84.94 84 ALA A CA 1
ATOM 685 C C . ALA A 1 84 ? -3.317 -0.228 6.761 1.00 84.94 84 ALA A C 1
ATOM 687 O O . ALA A 1 84 ? -2.507 -0.979 6.220 1.00 84.94 84 ALA A O 1
ATOM 688 N N . ARG A 1 85 ? -4.040 0.652 6.053 1.00 80.44 85 ARG A N 1
ATOM 689 C CA . ARG A 1 85 ? -3.892 0.811 4.600 1.00 80.44 85 ARG A CA 1
ATOM 690 C C . ARG A 1 85 ? -2.477 1.233 4.223 1.00 80.44 85 ARG A C 1
ATOM 692 O O . ARG A 1 85 ? -1.881 0.607 3.354 1.00 80.44 85 ARG A O 1
ATOM 699 N N . VA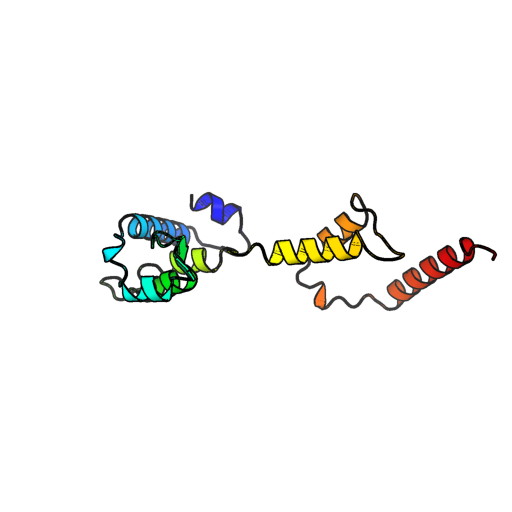L A 1 86 ? -1.939 2.272 4.861 1.00 79.94 86 VAL A N 1
ATOM 700 C CA . VAL A 1 86 ? -0.582 2.763 4.583 1.00 79.94 86 VAL A CA 1
ATOM 701 C C . VAL A 1 86 ? 0.422 1.652 4.826 1.00 79.94 86 VAL A C 1
ATOM 703 O O . VAL A 1 86 ? 1.221 1.365 3.942 1.00 79.94 86 VAL A O 1
ATOM 706 N N . VAL A 1 87 ? 0.350 0.988 5.980 1.00 81.62 87 VAL A N 1
ATOM 707 C CA . VAL A 1 87 ? 1.286 -0.081 6.310 1.00 81.62 87 VAL A CA 1
ATOM 708 C C . VAL A 1 87 ? 1.163 -1.218 5.307 1.00 81.62 87 VAL A C 1
ATOM 710 O O . VAL A 1 87 ? 2.168 -1.558 4.707 1.00 81.62 87 VAL A O 1
ATOM 713 N N . LEU A 1 88 ? -0.024 -1.754 5.025 1.00 75.88 88 LEU A N 1
ATOM 714 C CA . LEU A 1 88 ? -0.201 -2.868 4.078 1.00 75.88 88 LEU A CA 1
ATOM 715 C C . LEU A 1 88 ? 0.163 -2.518 2.624 1.00 75.88 88 LEU A C 1
ATOM 717 O O . LEU A 1 88 ? 0.539 -3.408 1.862 1.00 75.88 88 LEU A O 1
ATOM 721 N N . CYS A 1 89 ? 0.055 -1.248 2.231 1.00 73.25 89 CYS A N 1
ATOM 722 C CA . CYS A 1 89 ? 0.414 -0.776 0.893 1.00 73.25 89 CYS A CA 1
ATOM 723 C C . CYS A 1 89 ? 1.892 -0.393 0.751 1.00 73.25 89 CYS A C 1
ATOM 725 O O . CYS A 1 89 ? 2.349 -0.205 -0.380 1.00 73.25 89 CYS A O 1
ATOM 727 N N . LEU A 1 90 ? 2.647 -0.282 1.849 1.00 71.50 90 LEU A N 1
ATOM 728 C CA . LEU A 1 90 ? 4.094 -0.139 1.755 1.00 71.50 90 LEU A CA 1
ATOM 729 C C . LEU A 1 90 ? 4.680 -1.451 1.213 1.00 71.50 90 LEU A C 1
ATOM 731 O O . LEU A 1 90 ? 4.347 -2.525 1.715 1.00 71.50 90 LEU A O 1
ATOM 735 N N . PRO A 1 91 ? 5.542 -1.402 0.185 1.00 60.69 91 PRO A N 1
ATOM 736 C CA . PRO A 1 91 ? 6.191 -2.600 -0.323 1.00 60.69 91 PRO A CA 1
ATOM 737 C C . PRO A 1 91 ? 7.081 -3.210 0.772 1.00 60.69 91 PRO A C 1
ATOM 739 O O . PRO A 1 91 ? 8.192 -2.755 1.025 1.00 60.69 91 PRO A O 1
ATOM 742 N N . HIS A 1 92 ? 6.569 -4.250 1.440 1.00 60.03 92 HIS A N 1
ATOM 743 C CA . HIS A 1 92 ? 7.270 -5.006 2.495 1.00 60.03 92 HIS A CA 1
ATOM 744 C C . HIS A 1 92 ? 8.286 -6.006 1.952 1.00 60.03 92 HIS A C 1
ATOM 746 O O . HIS A 1 92 ? 9.050 -6.605 2.705 1.00 60.03 92 HIS A O 1
ATOM 752 N N . SER A 1 93 ? 8.267 -6.236 0.642 1.00 54.84 93 SER A N 1
ATOM 753 C CA . SER A 1 93 ? 9.106 -7.215 -0.021 1.00 54.84 93 SER A CA 1
ATOM 754 C C . SER A 1 93 ? 9.951 -6.524 -1.070 1.00 54.84 93 SER A C 1
ATOM 756 O O . SER A 1 93 ? 9.420 -5.861 -1.955 1.00 54.84 93 SER A O 1
ATOM 758 N N . ASN A 1 94 ? 11.254 -6.787 -1.029 1.00 57.97 94 ASN A N 1
ATOM 759 C CA . ASN A 1 94 ? 12.191 -6.423 -2.085 1.00 57.97 94 ASN A CA 1
ATOM 760 C C . ASN A 1 94 ? 11.954 -7.254 -3.371 1.00 57.97 94 ASN A C 1
ATOM 762 O O . ASN A 1 94 ? 12.837 -7.356 -4.212 1.00 57.97 94 ASN A O 1
ATOM 766 N N . ALA A 1 95 ? 10.815 -7.949 -3.506 1.00 58.66 95 ALA A N 1
ATOM 767 C CA . ALA A 1 95 ? 10.518 -8.863 -4.607 1.00 58.66 95 ALA A CA 1
ATOM 768 C C . ALA A 1 95 ? 10.430 -8.149 -5.961 1.00 58.66 95 ALA A C 1
ATOM 770 O O . ALA A 1 95 ? 10.780 -8.736 -6.991 1.00 58.66 95 ALA A O 1
ATOM 771 N N . GLU A 1 96 ? 9.975 -6.895 -5.992 1.00 58.97 96 GLU A N 1
ATOM 772 C CA . GLU A 1 96 ? 9.997 -6.107 -7.224 1.00 58.97 96 GLU A CA 1
ATOM 773 C C . GLU A 1 96 ? 11.435 -5.770 -7.614 1.00 58.97 96 GLU A C 1
ATOM 775 O O . GLU A 1 96 ? 11.839 -6.017 -8.753 1.00 58.97 96 GLU A O 1
ATOM 780 N N . GLU A 1 97 ? 12.250 -5.325 -6.667 1.00 65.44 97 GLU A N 1
ATOM 781 C CA . GLU A 1 97 ? 13.671 -5.063 -6.852 1.00 65.44 97 GLU A CA 1
ATOM 782 C C . GLU A 1 97 ? 14.430 -6.341 -7.225 1.00 65.44 97 GLU A C 1
ATOM 784 O O . GLU A 1 97 ? 15.241 -6.322 -8.145 1.00 65.44 97 GLU A O 1
ATOM 789 N N . GLU A 1 98 ? 14.133 -7.482 -6.606 1.00 67.56 98 GLU A N 1
ATOM 790 C CA . GLU A 1 98 ? 14.682 -8.797 -6.953 1.00 67.56 98 GLU A CA 1
ATOM 791 C C . GLU A 1 98 ? 14.273 -9.230 -8.358 1.00 67.56 98 GLU A C 1
ATOM 793 O O . GLU A 1 98 ? 15.087 -9.784 -9.104 1.00 67.56 98 GLU A O 1
ATOM 798 N N . ARG A 1 99 ? 13.045 -8.924 -8.785 1.00 70.06 99 ARG A N 1
ATOM 799 C CA . ARG A 1 99 ? 12.610 -9.125 -10.171 1.00 70.06 99 ARG A CA 1
ATOM 800 C C . ARG A 1 99 ? 13.391 -8.226 -11.130 1.00 70.06 99 ARG A C 1
ATOM 802 O O . ARG A 1 99 ? 13.793 -8.696 -12.202 1.00 70.06 99 ARG A O 1
ATOM 809 N N . VAL A 1 100 ? 13.645 -6.970 -10.760 1.00 67.81 100 VAL A N 1
ATOM 810 C CA . VAL A 1 100 ? 14.514 -6.051 -11.515 1.00 67.81 100 VAL A CA 1
ATOM 811 C C . VAL A 1 100 ? 15.944 -6.589 -11.568 1.00 67.81 100 VAL A C 1
ATOM 813 O O . VAL A 1 100 ? 16.520 -6.667 -12.654 1.00 67.81 100 VAL A O 1
ATOM 816 N N . PHE A 1 101 ? 16.500 -7.055 -10.451 1.00 70.81 101 PHE A N 1
ATOM 817 C CA . PHE A 1 101 ? 17.841 -7.631 -10.367 1.00 70.81 101 PHE A CA 1
ATOM 818 C C . PHE A 1 101 ? 17.967 -8.934 -11.151 1.00 70.81 101 PHE A C 1
ATOM 820 O O . PHE A 1 101 ? 18.969 -9.126 -11.836 1.00 70.81 101 PHE A O 1
ATOM 827 N N . SER A 1 102 ? 16.948 -9.790 -11.144 1.00 71.50 102 SER A N 1
ATOM 828 C CA . SER A 1 102 ? 16.881 -10.993 -11.979 1.00 71.50 102 SER A CA 1
ATOM 829 C C . SER A 1 102 ? 16.882 -10.628 -13.465 1.00 71.50 102 SER A C 1
ATOM 831 O O . SER A 1 102 ? 17.604 -11.224 -14.267 1.00 71.50 102 SER A O 1
ATOM 833 N N . MET A 1 103 ? 16.131 -9.592 -13.846 1.00 68.88 103 MET A N 1
ATOM 834 C CA . MET A 1 103 ? 16.081 -9.103 -15.222 1.00 68.88 103 MET A CA 1
ATOM 835 C C . MET A 1 103 ? 17.410 -8.473 -15.656 1.00 68.88 103 MET A C 1
ATOM 837 O O . MET A 1 103 ? 17.892 -8.770 -16.750 1.00 68.88 103 MET A O 1
ATOM 841 N N . ILE A 1 104 ? 18.052 -7.675 -14.799 1.00 71.44 104 ILE A N 1
ATOM 842 C CA . ILE A 1 104 ? 19.416 -7.174 -15.023 1.00 71.44 104 ILE A CA 1
ATOM 843 C C . ILE A 1 104 ? 20.389 -8.350 -15.123 1.00 71.44 104 ILE A C 1
ATOM 845 O O . ILE A 1 104 ? 21.213 -8.374 -16.030 1.00 71.44 104 ILE A O 1
ATOM 849 N N . GLY A 1 105 ? 20.270 -9.347 -14.245 1.00 67.25 105 GLY A N 1
ATOM 850 C CA . GLY A 1 105 ? 21.092 -10.554 -14.222 1.00 67.25 105 GLY A CA 1
ATOM 851 C C . GLY A 1 105 ? 21.063 -11.296 -15.555 1.00 67.25 105 GLY A C 1
ATOM 852 O O . GLY A 1 105 ? 22.126 -11.542 -16.120 1.00 67.25 105 GLY A O 1
ATOM 853 N N . LYS A 1 106 ? 19.867 -11.537 -16.109 1.00 66.44 106 LYS A N 1
ATOM 854 C CA . LYS A 1 106 ? 19.66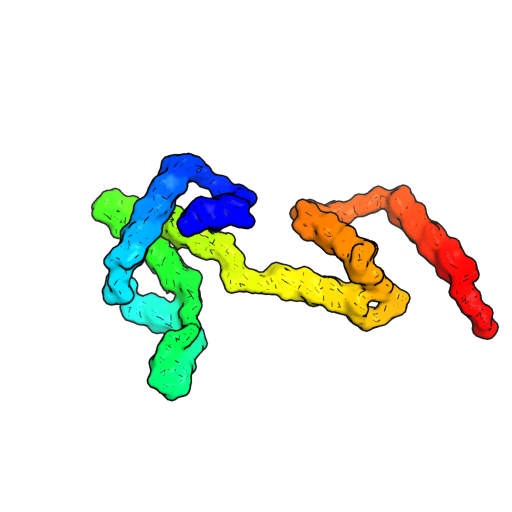7 -12.172 -17.427 1.00 66.44 106 LYS A CA 1
ATOM 855 C C . LYS A 1 106 ? 20.258 -11.371 -18.590 1.00 66.44 106 LYS A C 1
ATOM 857 O O . LYS A 1 106 ? 20.715 -11.953 -19.561 1.00 66.44 106 LYS A O 1
ATOM 862 N N . ASN A 1 107 ? 20.255 -10.039 -18.507 1.00 60.12 107 ASN A N 1
ATOM 863 C CA . ASN A 1 107 ? 20.804 -9.172 -19.560 1.00 60.12 107 ASN A CA 1
ATOM 864 C C . ASN A 1 107 ? 22.304 -8.862 -19.379 1.00 60.12 107 ASN A C 1
ATOM 866 O O . ASN A 1 107 ? 22.951 -8.370 -20.306 1.00 60.12 107 ASN A O 1
ATOM 870 N N . LYS A 1 108 ? 22.848 -9.130 -18.185 1.00 60.81 108 LYS A N 1
ATOM 871 C CA . LYS A 1 108 ? 24.249 -8.907 -17.801 1.00 60.81 108 LYS A CA 1
ATOM 872 C C . LYS A 1 108 ? 25.087 -10.187 -17.872 1.00 60.81 108 LYS A C 1
ATOM 874 O O . LYS A 1 108 ? 26.299 -10.084 -18.057 1.00 60.81 108 LYS A O 1
ATOM 879 N N . ARG A 1 109 ? 24.499 -11.381 -17.693 1.00 56.75 109 ARG A N 1
ATOM 880 C CA . ARG A 1 109 ? 25.200 -12.674 -17.793 1.00 56.75 109 ARG A CA 1
ATOM 881 C C . ARG A 1 109 ? 24.332 -13.766 -18.435 1.00 56.75 109 ARG A C 1
ATOM 883 O O . ARG A 1 109 ? 23.156 -13.889 -18.121 1.00 56.75 109 ARG A O 1
ATOM 890 N N . ALA A 1 110 ? 25.028 -14.596 -19.216 1.00 52.06 110 ALA A N 1
ATOM 891 C CA . ALA A 1 110 ? 24.614 -15.766 -19.997 1.00 52.06 110 ALA A CA 1
ATOM 892 C C . ALA A 1 110 ? 24.057 -15.464 -21.407 1.00 52.06 110 ALA A C 1
ATOM 894 O O . ALA A 1 110 ? 22.887 -15.165 -21.593 1.00 52.06 110 ALA A O 1
ATOM 895 N N . GLU A 1 111 ? 24.952 -15.650 -22.389 1.00 54.69 111 GLU A N 1
ATOM 896 C CA . GLU A 1 111 ? 24.765 -15.713 -23.853 1.00 54.69 111 GLU A CA 1
ATOM 897 C C . GLU A 1 111 ? 24.996 -14.438 -24.691 1.00 54.69 111 GLU A C 1
ATOM 899 O O . GLU A 1 111 ? 25.122 -13.332 -24.174 1.00 54.69 111 GLU A O 1
ATOM 904 N N . ARG A 1 112 ? 25.183 -14.652 -26.010 1.00 52.91 112 ARG A N 1
ATOM 905 C CA . ARG A 1 112 ? 25.885 -13.834 -27.036 1.00 52.91 112 ARG A CA 1
ATOM 906 C C . ARG A 1 112 ? 25.443 -12.364 -27.206 1.00 52.91 112 ARG A C 1
ATOM 908 O O . ARG A 1 112 ? 25.978 -11.679 -28.074 1.00 52.91 112 ARG A O 1
ATOM 915 N N . SER A 1 113 ? 24.526 -11.860 -26.389 1.00 55.28 113 SER A N 1
ATOM 916 C CA . SER A 1 113 ? 23.967 -10.505 -26.444 1.00 55.28 113 SER A CA 1
ATOM 917 C C . SER A 1 113 ? 23.956 -9.828 -25.065 1.00 55.28 113 SER A C 1
ATOM 919 O O . SER A 1 113 ? 22.914 -9.379 -24.593 1.00 55.28 113 SER A O 1
ATOM 921 N N . SER A 1 114 ? 25.112 -9.756 -24.398 1.00 60.62 114 SER A N 1
ATOM 922 C CA . SER A 1 114 ? 25.263 -8.972 -23.164 1.00 60.62 114 SER A CA 1
ATOM 923 C C . SER A 1 114 ? 25.136 -7.479 -23.473 1.00 60.62 114 SER A C 1
ATOM 925 O O . SER A 1 114 ? 25.941 -6.926 -24.224 1.00 60.62 114 SER A O 1
ATOM 927 N N . LEU A 1 115 ? 24.168 -6.804 -22.854 1.00 65.50 115 LEU A N 1
ATOM 928 C CA . LEU A 1 115 ? 24.021 -5.352 -22.973 1.00 65.50 115 LEU A CA 1
ATOM 929 C C . LEU A 1 115 ? 24.977 -4.639 -22.010 1.00 65.50 115 LEU A C 1
ATOM 931 O O . LEU A 1 115 ? 25.188 -5.074 -20.876 1.00 65.50 115 LEU A O 1
ATOM 935 N N . GLN A 1 116 ? 25.559 -3.518 -22.444 1.00 70.44 116 GLN A N 1
ATOM 936 C CA . GLN A 1 116 ? 26.414 -2.716 -21.570 1.00 70.44 116 GLN A CA 1
ATOM 937 C C . GLN A 1 116 ? 25.586 -2.081 -20.446 1.00 70.44 116 GLN A C 1
ATOM 939 O O . GLN A 1 116 ? 24.622 -1.354 -20.692 1.00 70.44 116 GLN A O 1
ATOM 944 N N . VAL A 1 117 ? 26.005 -2.335 -19.203 1.00 63.47 117 VAL A N 1
ATOM 945 C CA . VAL A 1 117 ? 25.288 -1.919 -17.987 1.00 63.47 117 VAL A CA 1
ATOM 946 C C . VAL A 1 117 ? 25.153 -0.398 -17.891 1.00 63.47 117 VAL A C 1
ATOM 948 O O . VAL A 1 117 ? 24.072 0.094 -17.602 1.00 63.47 117 VAL A O 1
ATOM 951 N N . LYS A 1 118 ? 26.231 0.348 -18.165 1.00 60.88 118 LYS A N 1
ATOM 952 C CA . LYS A 1 118 ? 26.303 1.803 -17.933 1.00 60.88 118 LYS A CA 1
ATOM 953 C C . LYS A 1 118 ? 25.572 2.671 -18.967 1.00 60.88 118 LYS A C 1
ATOM 955 O O . LYS A 1 118 ? 25.493 3.874 -18.768 1.00 60.88 118 LYS A O 1
ATOM 960 N N . ALA A 1 119 ? 25.062 2.091 -20.051 1.00 70.06 119 ALA A N 1
ATOM 961 C CA . ALA A 1 119 ? 24.367 2.834 -21.099 1.00 70.06 119 ALA A CA 1
ATOM 962 C C . ALA A 1 119 ? 23.066 2.118 -21.470 1.00 70.06 119 ALA A C 1
ATOM 964 O O . ALA A 1 119 ? 22.029 2.347 -20.857 1.00 70.06 119 ALA A O 1
ATOM 965 N N . THR A 1 120 ? 23.135 1.183 -22.414 1.00 72.06 120 THR A N 1
ATOM 966 C CA . THR A 1 120 ? 21.961 0.567 -23.039 1.00 72.06 120 THR A CA 1
ATOM 967 C C . THR A 1 120 ? 21.064 -0.170 -22.047 1.00 72.06 120 THR A C 1
ATOM 969 O O . THR A 1 120 ? 19.850 0.008 -22.082 1.00 72.06 120 THR A O 1
ATOM 972 N N . LEU A 1 121 ? 21.633 -0.973 -21.141 1.00 72.94 121 LEU A N 1
ATOM 973 C CA . LEU A 1 121 ? 20.821 -1.720 -20.179 1.00 72.94 121 LEU A CA 1
ATOM 974 C C . LEU A 1 121 ? 20.167 -0.790 -19.151 1.00 72.94 121 LEU A C 1
ATOM 976 O O . LEU A 1 121 ? 18.986 -0.953 -18.870 1.00 72.94 121 LEU A O 1
ATOM 980 N N . SER A 1 122 ? 20.909 0.193 -18.632 1.00 71.00 122 SER A N 1
ATOM 981 C CA . SER A 1 122 ? 20.363 1.189 -17.704 1.00 71.00 122 SER A CA 1
ATOM 982 C C . SER A 1 122 ? 19.203 1.950 -18.345 1.00 71.00 122 SER A C 1
ATOM 984 O O . SER A 1 122 ? 18.123 1.983 -17.768 1.00 71.00 122 SER A O 1
ATOM 986 N N . SER A 1 123 ? 19.375 2.478 -19.562 1.00 74.00 123 SER A N 1
ATOM 987 C CA . SER A 1 123 ? 18.320 3.221 -20.265 1.00 74.00 123 SER A CA 1
ATOM 988 C C . SER A 1 123 ? 17.087 2.364 -20.566 1.00 74.00 123 SER A C 1
ATOM 990 O O . SER A 1 123 ? 15.967 2.819 -20.349 1.00 74.00 123 SER A O 1
ATOM 992 N N . ILE A 1 124 ? 17.265 1.114 -21.016 1.00 73.06 124 ILE A N 1
ATOM 993 C CA . ILE A 1 124 ? 16.141 0.196 -21.276 1.00 73.06 124 ILE A CA 1
ATOM 994 C C . ILE A 1 124 ? 15.391 -0.124 -19.983 1.00 73.06 124 ILE A C 1
ATOM 996 O O . ILE A 1 124 ? 14.162 -0.125 -19.980 1.00 73.06 124 ILE A O 1
ATOM 1000 N N . MET A 1 125 ? 16.108 -0.385 -18.886 1.00 74.69 125 MET A N 1
ATOM 1001 C CA . MET A 1 125 ? 15.477 -0.670 -17.597 1.00 74.69 125 MET A CA 1
ATOM 1002 C C . MET A 1 125 ? 14.749 0.561 -17.054 1.00 74.69 125 MET A C 1
ATOM 1004 O O . MET A 1 125 ? 13.624 0.417 -16.594 1.00 74.69 125 MET A O 1
ATOM 1008 N N . THR A 1 126 ? 15.315 1.765 -17.181 1.00 71.56 126 THR A N 1
ATOM 1009 C CA . THR A 1 126 ? 14.638 3.012 -16.793 1.00 71.56 126 THR A CA 1
ATOM 1010 C C . THR A 1 126 ? 13.324 3.198 -17.547 1.00 71.56 126 THR A C 1
ATOM 1012 O O . THR A 1 126 ? 12.303 3.438 -16.915 1.00 71.56 126 THR A O 1
ATOM 1015 N N . VAL A 1 127 ? 13.311 3.017 -18.872 1.00 71.44 127 VAL A N 1
ATOM 1016 C CA . VAL A 1 127 ? 12.072 3.120 -19.668 1.00 71.44 127 VAL A CA 1
ATOM 1017 C C . VAL A 1 127 ? 11.070 2.031 -19.274 1.00 71.44 127 VAL A C 1
ATOM 1019 O O . VAL A 1 127 ? 9.887 2.304 -19.108 1.00 71.44 127 VAL A O 1
ATOM 1022 N N . LYS A 1 128 ? 11.542 0.797 -19.074 1.00 70.25 128 LYS A N 1
ATOM 1023 C CA . LYS A 1 128 ? 10.691 -0.352 -18.745 1.00 70.25 128 LYS A CA 1
ATOM 1024 C C . LYS A 1 128 ? 10.093 -0.294 -17.335 1.00 70.25 128 LYS A C 1
ATOM 1026 O O . LYS A 1 128 ? 9.065 -0.921 -17.106 1.00 70.25 128 LYS A O 1
ATOM 1031 N N . LEU A 1 129 ? 10.749 0.401 -16.407 1.00 68.62 129 LEU A N 1
ATOM 1032 C CA . LEU A 1 129 ? 10.263 0.616 -15.042 1.00 68.62 129 LEU A CA 1
ATOM 1033 C C . LEU A 1 129 ? 9.407 1.879 -14.914 1.00 68.62 129 LEU A C 1
ATOM 1035 O O . LEU A 1 129 ? 8.506 1.899 -14.088 1.00 68.62 129 LEU A O 1
ATOM 1039 N N . ALA A 1 130 ? 9.665 2.907 -15.726 1.00 67.62 130 ALA A N 1
ATOM 1040 C CA . ALA A 1 130 ? 8.876 4.138 -15.725 1.00 67.62 130 ALA A CA 1
ATOM 1041 C C . ALA A 1 130 ? 7.506 3.977 -16.406 1.00 67.62 130 ALA A C 1
ATOM 1043 O O . ALA A 1 130 ? 6.584 4.730 -16.106 1.00 67.62 130 ALA A O 1
ATOM 1044 N N . ASP A 1 131 ? 7.364 3.019 -17.326 1.00 60.91 131 ASP A N 1
ATOM 1045 C CA . ASP A 1 131 ? 6.140 2.842 -18.103 1.00 60.91 131 ASP A CA 1
ATOM 1046 C C . ASP A 1 131 ? 5.327 1.621 -17.637 1.00 60.91 131 ASP A C 1
ATOM 1048 O O . ASP A 1 131 ? 5.610 0.472 -17.997 1.00 60.91 131 ASP A O 1
ATOM 1052 N N . LEU A 1 132 ? 4.264 1.876 -16.865 1.00 55.22 132 LEU A N 1
ATOM 1053 C CA . LEU A 1 132 ? 3.281 0.867 -16.440 1.00 55.22 132 LEU A CA 1
ATOM 1054 C C . LEU A 1 132 ? 2.587 0.179 -17.637 1.00 55.22 132 LEU A C 1
ATOM 1056 O O . LEU A 1 132 ? 2.105 -0.951 -17.505 1.00 55.22 132 LEU A O 1
ATOM 1060 N N . ASN A 1 133 ? 2.594 0.805 -18.823 1.00 51.81 133 ASN A N 1
ATOM 1061 C CA . ASN A 1 133 ? 2.012 0.274 -20.059 1.00 51.81 133 ASN A CA 1
ATOM 1062 C C . ASN A 1 133 ? 3.016 -0.494 -20.936 1.00 51.81 133 ASN A C 1
ATOM 1064 O O . ASN A 1 133 ? 2.654 -0.986 -22.008 1.00 51.81 133 ASN A O 1
ATOM 1068 N N . ALA A 1 134 ? 4.259 -0.706 -20.489 1.00 51.88 134 ALA A N 1
ATOM 1069 C CA . ALA A 1 134 ? 5.263 -1.445 -21.263 1.00 51.88 134 ALA A CA 1
ATOM 1070 C C . ALA A 1 134 ? 4.840 -2.889 -21.618 1.00 51.88 134 ALA A C 1
ATOM 1072 O O . ALA A 1 134 ? 5.387 -3.488 -22.545 1.00 51.88 134 ALA A O 1
ATOM 1073 N N . LYS A 1 135 ? 3.859 -3.466 -20.905 1.00 53.34 135 LYS A N 1
ATOM 1074 C CA . LYS A 1 135 ? 3.272 -4.781 -21.227 1.00 53.34 135 LYS A CA 1
ATOM 1075 C C . LYS A 1 135 ? 2.390 -4.779 -22.480 1.00 53.34 135 LYS A C 1
ATOM 1077 O O . LYS A 1 135 ? 2.244 -5.836 -23.087 1.00 53.34 135 LYS A O 1
ATOM 1082 N N . THR A 1 136 ? 1.790 -3.649 -22.849 1.00 55.81 136 THR A N 1
ATOM 1083 C CA . THR A 1 136 ? 0.852 -3.541 -23.984 1.00 55.81 136 THR A CA 1
ATOM 1084 C C . THR A 1 136 ? 1.477 -2.871 -25.205 1.00 55.81 136 THR A C 1
ATOM 1086 O O . THR A 1 136 ? 0.884 -2.882 -26.285 1.00 55.81 136 THR A O 1
ATOM 1089 N N . PHE A 1 137 ? 2.695 -2.337 -25.074 1.00 62.75 137 PHE A N 1
ATOM 1090 C CA . PHE A 1 137 ? 3.400 -1.710 -26.181 1.00 62.75 137 PHE A CA 1
ATOM 1091 C C . PHE A 1 137 ? 3.789 -2.735 -27.255 1.00 62.75 137 PHE A C 1
ATOM 1093 O O . PHE A 1 137 ? 4.750 -3.495 -27.123 1.00 62.75 137 PHE A O 1
ATOM 1100 N N . THR A 1 138 ? 3.043 -2.718 -28.358 1.00 69.12 138 THR A N 1
ATOM 1101 C CA . THR A 1 138 ? 3.411 -3.413 -29.590 1.00 69.12 138 THR A CA 1
ATOM 1102 C C . THR A 1 138 ? 4.058 -2.394 -30.526 1.00 69.12 138 THR A C 1
ATOM 1104 O O . THR A 1 138 ? 3.353 -1.522 -31.039 1.00 69.12 138 THR A O 1
ATOM 1107 N N . PRO A 1 139 ? 5.385 -2.447 -30.751 1.00 72.00 139 PRO A N 1
ATOM 1108 C CA . PRO A 1 139 ? 6.046 -1.482 -31.615 1.00 72.00 139 PRO A CA 1
ATOM 1109 C C . PRO A 1 139 ? 5.485 -1.563 -33.044 1.00 72.00 139 PRO A C 1
ATOM 1111 O O . PRO A 1 139 ? 5.261 -2.669 -33.549 1.00 72.00 139 PRO A O 1
ATOM 1114 N N . PRO A 1 140 ? 5.301 -0.421 -33.731 1.00 84.62 140 PRO A N 1
ATOM 1115 C CA . PRO A 1 140 ? 4.826 -0.404 -35.107 1.00 84.62 140 PRO A CA 1
ATOM 1116 C C . PRO A 1 140 ? 5.696 -1.272 -36.022 1.00 84.62 140 PRO A C 1
ATOM 1118 O O . PRO A 1 140 ? 6.924 -1.317 -35.887 1.00 84.62 140 PRO A O 1
ATOM 1121 N N . ALA A 1 141 ? 5.075 -1.927 -37.006 1.00 84.31 141 ALA A N 1
ATOM 1122 C CA . ALA A 1 141 ? 5.771 -2.828 -37.929 1.00 84.31 141 ALA A CA 1
ATOM 1123 C C . ALA A 1 141 ? 6.942 -2.151 -38.669 1.00 84.31 141 ALA A C 1
ATOM 1125 O O . ALA A 1 141 ? 7.947 -2.797 -38.969 1.00 84.31 141 ALA A O 1
ATOM 1126 N N . SER A 1 142 ? 6.845 -0.841 -38.917 1.00 84.94 142 SER A N 1
ATOM 1127 C CA . SER A 1 142 ? 7.912 -0.021 -39.500 1.00 84.94 142 SER A CA 1
ATOM 1128 C C . SER A 1 142 ? 9.164 0.030 -38.617 1.00 84.94 142 SER A C 1
ATOM 1130 O O . SER A 1 142 ? 10.271 -0.171 -39.116 1.00 84.94 142 SER A O 1
ATOM 1132 N N . VAL A 1 143 ? 8.992 0.219 -37.307 1.00 81.44 143 VAL A N 1
ATOM 1133 C CA . VAL A 1 143 ? 10.080 0.262 -36.319 1.00 81.44 143 VAL A CA 1
ATOM 1134 C C . VAL A 1 143 ? 10.735 -1.110 -36.190 1.00 81.44 143 VAL A C 1
ATOM 1136 O O . VAL A 1 143 ? 11.960 -1.219 -36.233 1.00 81.44 143 VAL A O 1
ATOM 1139 N N . LEU A 1 144 ? 9.932 -2.177 -36.124 1.00 83.19 144 LEU A N 1
ATOM 1140 C CA . LEU A 1 144 ? 10.445 -3.551 -36.100 1.00 83.19 144 LEU A CA 1
ATOM 1141 C C . LEU A 1 144 ? 11.244 -3.891 -37.362 1.00 83.19 144 LEU A C 1
ATOM 1143 O O . LEU A 1 144 ? 12.293 -4.530 -37.270 1.00 83.19 144 LEU A O 1
ATOM 1147 N N . LYS A 1 1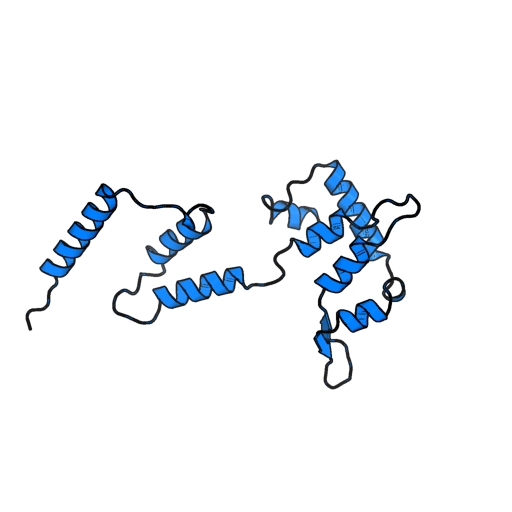45 ? 10.769 -3.465 -38.538 1.00 85.62 145 LYS A N 1
ATOM 1148 C CA . LYS A 1 145 ? 11.472 -3.669 -39.809 1.00 85.62 145 LYS A CA 1
ATOM 1149 C C . LYS A 1 145 ? 12.802 -2.918 -39.827 1.00 85.62 145 LYS A C 1
ATOM 1151 O O . LYS A 1 145 ? 13.815 -3.518 -40.170 1.00 85.62 145 LYS A O 1
ATOM 1156 N N . ALA A 1 146 ? 12.814 -1.652 -39.410 1.00 83.88 146 ALA A N 1
ATOM 1157 C CA . ALA A 1 146 ? 14.033 -0.848 -39.345 1.00 83.88 146 ALA A CA 1
ATOM 1158 C C . ALA A 1 146 ? 15.073 -1.457 -38.390 1.00 83.88 146 ALA A C 1
ATOM 1160 O O . ALA A 1 146 ? 16.230 -1.634 -38.772 1.00 83.88 146 ALA A O 1
ATOM 1161 N N . ALA A 1 147 ? 14.649 -1.860 -37.187 1.00 79.75 147 ALA A N 1
ATOM 1162 C CA . ALA A 1 147 ? 15.523 -2.500 -36.207 1.00 79.75 147 ALA A CA 1
ATOM 1163 C C . ALA A 1 147 ? 16.105 -3.822 -36.738 1.00 79.75 147 ALA A C 1
ATOM 1165 O O . ALA A 1 147 ? 17.317 -4.026 -36.691 1.00 79.75 147 ALA A O 1
ATOM 1166 N N . LYS A 1 148 ? 15.262 -4.692 -37.316 1.00 80.94 148 LYS A N 1
ATOM 1167 C CA . LYS A 1 148 ? 15.702 -5.967 -37.905 1.00 80.94 148 LYS A CA 1
ATOM 1168 C C . LYS A 1 148 ? 16.685 -5.763 -39.056 1.00 80.94 148 LYS A C 1
ATOM 1170 O O . LYS A 1 148 ? 17.693 -6.465 -39.103 1.00 80.94 148 LYS A O 1
ATOM 1175 N N . SER A 1 149 ? 16.424 -4.810 -39.951 1.00 82.00 149 SER A N 1
ATOM 1176 C CA . SER A 1 149 ? 17.338 -4.487 -41.052 1.00 82.00 149 SER A CA 1
ATOM 1177 C C . SER A 1 149 ? 18.691 -3.995 -40.539 1.00 82.00 149 SER A C 1
ATOM 1179 O O . SER A 1 149 ? 19.721 -4.483 -40.993 1.00 82.00 149 SER A O 1
ATOM 1181 N N . ALA A 1 150 ? 18.707 -3.098 -39.548 1.00 80.56 150 ALA A N 1
ATOM 1182 C CA . ALA A 1 150 ? 19.949 -2.604 -38.953 1.00 80.56 150 ALA A CA 1
ATOM 1183 C C . ALA A 1 150 ? 20.764 -3.733 -38.295 1.00 80.56 150 ALA A C 1
ATOM 1185 O O . ALA A 1 150 ? 21.975 -3.834 -38.500 1.00 80.56 150 ALA A O 1
ATOM 1186 N N . THR A 1 151 ? 20.104 -4.630 -37.553 1.00 76.31 151 THR A N 1
ATOM 1187 C CA . THR A 1 151 ? 20.757 -5.808 -36.960 1.00 76.31 151 THR A CA 1
ATOM 1188 C C . THR A 1 151 ? 21.278 -6.774 -38.026 1.00 76.31 151 THR A C 1
ATOM 1190 O O . THR A 1 151 ? 22.376 -7.312 -37.885 1.00 76.31 151 THR A O 1
ATOM 1193 N N . TYR A 1 152 ? 20.517 -6.993 -39.101 1.00 83.06 152 TYR A N 1
ATOM 1194 C CA . TYR A 1 152 ? 20.928 -7.853 -40.210 1.00 83.06 152 TYR A CA 1
ATOM 1195 C C . TYR A 1 152 ? 22.182 -7.319 -40.909 1.00 83.06 152 TYR A C 1
ATOM 1197 O O . TYR A 1 152 ? 23.139 -8.073 -41.081 1.00 83.06 152 TYR A O 1
ATOM 1205 N N . GLU A 1 153 ? 22.214 -6.029 -41.249 1.00 84.12 153 GLU A N 1
ATOM 1206 C CA . GLU A 1 153 ? 23.377 -5.399 -41.888 1.00 84.12 153 GLU A CA 1
ATOM 1207 C C . GLU A 1 153 ? 24.615 -5.440 -40.987 1.00 84.12 153 GLU A C 1
ATOM 1209 O O . GLU A 1 153 ? 25.696 -5.823 -41.437 1.00 84.12 153 GLU A O 1
ATOM 1214 N N . TYR A 1 154 ? 24.459 -5.157 -39.690 1.00 78.56 154 TYR A N 1
ATOM 1215 C CA . TYR A 1 154 ? 25.556 -5.276 -38.728 1.00 78.56 154 TYR A CA 1
ATOM 1216 C C . TYR A 1 154 ? 26.120 -6.704 -38.674 1.00 78.56 154 TYR A C 1
ATOM 1218 O O . TYR A 1 154 ? 27.330 -6.903 -38.806 1.00 78.56 154 TYR A O 1
ATOM 1226 N N . ASN A 1 155 ? 25.247 -7.707 -38.536 1.00 76.06 155 ASN A N 1
ATOM 1227 C CA . ASN A 1 155 ? 25.642 -9.115 -38.464 1.00 76.06 155 ASN A CA 1
ATOM 1228 C C . ASN A 1 155 ? 26.266 -9.612 -39.771 1.00 76.06 155 ASN A C 1
ATOM 1230 O O . ASN A 1 155 ? 27.174 -10.440 -39.743 1.00 76.06 155 ASN A O 1
ATOM 1234 N N . LYS A 1 156 ? 25.789 -9.115 -40.916 1.00 81.38 156 LYS A N 1
ATOM 1235 C CA . LYS A 1 156 ? 26.356 -9.403 -42.235 1.00 81.38 156 LYS A CA 1
ATOM 1236 C C . LYS A 1 156 ? 27.760 -8.814 -42.369 1.00 81.38 156 LYS A C 1
ATOM 1238 O O . LYS A 1 156 ? 28.661 -9.526 -42.804 1.00 81.38 156 LYS A O 1
ATOM 1243 N N . ALA A 1 157 ? 27.955 -7.564 -41.952 1.00 81.12 157 ALA A N 1
ATOM 1244 C CA . ALA A 1 157 ? 29.252 -6.889 -41.989 1.00 81.12 157 ALA A CA 1
ATOM 1245 C C . ALA A 1 157 ? 30.289 -7.523 -41.043 1.00 81.12 157 ALA A C 1
ATOM 1247 O O . ALA A 1 157 ? 31.474 -7.552 -41.361 1.00 81.12 157 ALA A O 1
ATOM 1248 N N . HIS A 1 158 ? 29.847 -8.077 -39.910 1.00 81.94 158 HIS A N 1
ATOM 1249 C CA . HIS A 1 158 ? 30.721 -8.657 -38.880 1.00 81.94 158 HIS A CA 1
ATOM 1250 C C . HIS A 1 158 ? 30.704 -10.190 -38.859 1.00 81.94 158 HIS A C 1
ATOM 1252 O O . HIS A 1 158 ? 31.148 -10.818 -37.892 1.00 81.94 158 HIS A O 1
ATOM 1258 N N . LYS A 1 159 ? 30.203 -10.821 -39.925 1.00 73.38 159 LYS A N 1
ATOM 1259 C CA . LYS A 1 159 ? 30.220 -12.276 -40.060 1.00 73.38 159 LYS A CA 1
ATOM 1260 C C . LYS A 1 159 ? 31.677 -12.720 -40.231 1.00 73.38 159 LYS A C 1
ATOM 1262 O O . LYS A 1 159 ? 32.276 -12.488 -41.278 1.00 73.38 159 LYS A O 1
ATOM 1267 N N . ARG A 1 160 ? 32.272 -13.332 -39.197 1.00 66.06 160 ARG A N 1
ATOM 1268 C CA . ARG A 1 160 ? 33.614 -13.933 -39.302 1.00 66.06 160 ARG A CA 1
ATOM 1269 C C . ARG A 1 160 ? 33.609 -14.939 -40.455 1.00 66.06 160 ARG A C 1
ATOM 1271 O O . ARG A 1 160 ? 32.762 -15.832 -40.474 1.00 66.06 160 ARG A O 1
ATOM 1278 N N . LYS A 1 161 ? 34.536 -14.778 -41.403 1.00 58.22 161 LYS A N 1
ATOM 1279 C CA . LYS A 1 161 ? 34.840 -15.816 -42.392 1.00 58.22 161 LYS A CA 1
ATOM 1280 C C . LYS A 1 161 ? 35.447 -16.989 -41.618 1.00 58.22 161 LYS A C 1
ATOM 1282 O O . LYS A 1 161 ? 36.519 -16.828 -41.040 1.00 58.22 161 LYS A O 1
ATOM 1287 N N . LEU A 1 162 ? 34.686 -18.075 -41.504 1.00 46.75 162 LEU A N 1
ATOM 1288 C CA . LEU A 1 162 ? 35.213 -19.398 -41.170 1.00 46.75 162 LEU A CA 1
ATOM 1289 C C . LEU A 1 162 ? 36.003 -19.920 -42.369 1.00 46.75 162 LEU A C 1
ATOM 1291 O O . LEU A 1 162 ? 35.543 -19.653 -43.505 1.00 46.75 162 LEU A O 1
#

Radius of gyration: 25.03 Å; chains: 1; bounding box: 53×39×68 Å

Organism: Acropora cervicornis (NCBI:txid6130)